Protein AF-A0A1Y2BX70-F1 (afdb_monomer_lite)

Organism: NCBI:txid329046

Foldseek 3Di:
DPDFFVLLLLLLVLLLVLLVLLLVQLVVLVVLCVPPNLLSSLLVFFDFPVAHSVNDDQDPDPVVNVVSNVVSNVVSVVSNVVSVLSNVLSVCSNPPLDPVSLVCLCPVVVVVLVCCCPCCNPPNRGGDPDPSNVSNVVSSVSSNVRSVCRSPVVVVVVVVVVVVVVVVD

Radius of gyration: 20.74 Å; chains: 1; bounding box: 57×26×64 Å

pLDDT: mean 89.72, std 12.69, range [48.03, 98.56]

Sequence (169 aa):
MPQVHIATKFGAVLFLVWGILHLWVPYDAFHNFHEGGLEKAVLGIAGGPNSPLDKVQVPKDAATANLMEGLIKNFVLDVGGYGVLGVAVAFKLWIEGDLFAFLLGLVVIGIADMSFLYFLVVPGGVIDLKFEVVLGPLVWFLAILVTPVGLFYGAQGGKNSSKNKKKVQ

Structure (mmCIF, N/CA/C/O backbone):
data_AF-A0A1Y2BX70-F1
#
_entry.id   AF-A0A1Y2BX70-F1
#
loop_
_atom_site.group_PDB
_atom_site.id
_atom_site.type_symbol
_atom_site.label_atom_id
_atom_site.label_alt_id
_atom_site.label_comp_id
_atom_site.label_asym_id
_atom_site.label_entity_id
_atom_site.label_seq_id
_atom_site.pdbx_PDB_ins_code
_atom_site.Cartn_x
_atom_site.Cartn_y
_atom_site.Cartn_z
_atom_site.occupancy
_atom_site.B_iso_or_equiv
_atom_site.auth_seq_id
_atom_site.auth_comp_id
_atom_site.auth_asym_id
_atom_site.auth_atom_id
_atom_site.pdbx_PDB_model_num
ATOM 1 N N . MET A 1 1 ? 13.053 7.713 -28.128 1.00 55.06 1 MET A N 1
ATOM 2 C CA . MET A 1 1 ? 13.271 7.211 -26.753 1.00 55.06 1 MET A CA 1
ATOM 3 C C . MET A 1 1 ? 13.893 5.823 -26.842 1.00 55.06 1 MET A C 1
ATOM 5 O O . MET A 1 1 ? 13.552 5.120 -27.792 1.00 55.06 1 MET A O 1
ATOM 9 N N . PRO A 1 2 ? 14.833 5.445 -25.958 1.00 63.16 2 PRO A N 1
ATOM 10 C CA . PRO A 1 2 ? 15.397 4.095 -25.949 1.00 63.16 2 PRO A CA 1
ATOM 11 C C . PRO A 1 2 ? 14.290 3.049 -25.753 1.00 63.16 2 PRO A C 1
ATOM 13 O O . PRO A 1 2 ? 13.307 3.295 -25.057 1.00 63.16 2 PRO A O 1
ATOM 16 N N . GLN A 1 3 ? 14.425 1.894 -26.404 1.00 83.62 3 GLN A N 1
ATOM 17 C CA . GLN A 1 3 ? 13.445 0.817 -26.296 1.00 83.62 3 GLN A CA 1
ATOM 18 C C . GLN A 1 3 ? 13.535 0.183 -24.901 1.00 83.62 3 GLN A C 1
ATOM 20 O O . GLN A 1 3 ? 14.531 -0.457 -24.569 1.00 83.62 3 GLN A O 1
ATOM 25 N N . VAL A 1 4 ? 12.493 0.363 -24.090 1.00 89.50 4 VAL A N 1
ATOM 26 C CA . VAL A 1 4 ? 12.380 -0.266 -22.767 1.00 89.50 4 VAL A CA 1
ATOM 27 C C . VAL A 1 4 ? 12.152 -1.769 -22.932 1.00 89.50 4 VAL A C 1
ATOM 29 O O . VAL A 1 4 ? 11.321 -2.202 -23.734 1.00 89.50 4 VAL A O 1
ATOM 32 N N . HIS A 1 5 ? 12.887 -2.570 -22.161 1.00 93.38 5 HIS A N 1
ATOM 33 C CA . HIS A 1 5 ? 12.810 -4.026 -22.213 1.00 93.38 5 HIS A CA 1
ATOM 34 C C . HIS A 1 5 ? 11.432 -4.545 -21.763 1.00 93.38 5 HIS A C 1
ATOM 36 O O . HIS A 1 5 ? 10.826 -4.005 -20.835 1.00 93.38 5 HIS A O 1
ATOM 42 N N . ILE A 1 6 ? 10.953 -5.641 -22.366 1.00 94.06 6 ILE A N 1
ATOM 43 C CA . ILE A 1 6 ? 9.620 -6.199 -22.076 1.00 94.06 6 ILE A CA 1
ATOM 44 C C . ILE A 1 6 ? 9.444 -6.589 -20.602 1.00 94.06 6 ILE A C 1
ATOM 46 O O . ILE A 1 6 ? 8.387 -6.356 -20.028 1.00 94.06 6 ILE A O 1
ATOM 50 N N . ALA A 1 7 ? 10.495 -7.097 -19.953 1.00 95.06 7 ALA A N 1
ATOM 51 C CA . ALA A 1 7 ? 10.460 -7.399 -18.519 1.00 95.06 7 ALA A CA 1
ATOM 52 C C . ALA A 1 7 ? 10.234 -6.139 -17.658 1.00 95.06 7 ALA A C 1
ATOM 54 O O . ALA A 1 7 ? 9.457 -6.177 -16.711 1.00 95.06 7 ALA A O 1
ATOM 55 N N . THR A 1 8 ? 10.830 -4.996 -18.020 1.00 95.56 8 THR A N 1
ATOM 56 C CA . THR A 1 8 ? 10.580 -3.715 -17.333 1.00 95.56 8 THR A CA 1
ATOM 57 C C . THR A 1 8 ? 9.154 -3.229 -17.573 1.00 95.56 8 THR A C 1
ATOM 59 O O . THR A 1 8 ? 8.518 -2.729 -16.653 1.00 95.56 8 THR A O 1
ATOM 62 N N . LYS A 1 9 ? 8.612 -3.424 -18.783 1.00 96.38 9 LYS A N 1
ATOM 63 C CA . LYS A 1 9 ? 7.203 -3.127 -19.093 1.00 96.38 9 LYS A CA 1
ATOM 64 C C . LYS A 1 9 ? 6.244 -3.990 -18.276 1.00 96.38 9 LYS A C 1
ATOM 66 O O . LYS A 1 9 ? 5.260 -3.475 -17.762 1.00 96.38 9 LYS A O 1
ATOM 71 N N . PHE A 1 10 ? 6.544 -5.278 -18.128 1.00 97.44 10 PHE A N 1
ATOM 72 C CA . PHE A 1 10 ? 5.760 -6.178 -17.288 1.00 97.44 10 PHE A CA 1
ATOM 73 C C . PHE A 1 10 ? 5.812 -5.751 -15.817 1.00 97.44 10 PHE A C 1
ATOM 75 O O . PHE A 1 10 ? 4.774 -5.607 -15.184 1.00 97.44 10 PHE A O 1
ATOM 82 N N . GLY A 1 11 ? 7.005 -5.438 -15.306 1.00 97.44 11 GLY A N 1
ATOM 83 C CA . GLY A 1 11 ? 7.179 -4.863 -13.974 1.00 97.44 11 GLY A CA 1
ATOM 84 C C . GLY A 1 11 ? 6.402 -3.560 -13.762 1.00 97.44 11 GLY A C 1
ATOM 85 O O . GLY A 1 11 ? 5.749 -3.389 -12.738 1.00 97.44 11 GLY A O 1
ATOM 86 N N . ALA A 1 12 ? 6.386 -2.673 -14.760 1.00 98.06 12 ALA A N 1
ATOM 87 C CA . ALA A 1 12 ? 5.582 -1.454 -14.737 1.00 98.06 12 ALA A CA 1
ATOM 88 C C . ALA A 1 12 ? 4.074 -1.747 -14.641 1.00 98.06 12 ALA A C 1
ATOM 90 O O . ALA A 1 12 ? 3.379 -1.084 -13.880 1.00 98.06 12 ALA A O 1
ATOM 91 N N . VAL A 1 13 ? 3.565 -2.756 -15.357 1.00 98.44 13 VAL A N 1
ATOM 92 C CA . VAL A 1 13 ? 2.160 -3.187 -15.231 1.00 98.44 13 VAL A CA 1
ATOM 93 C C . VAL A 1 13 ? 1.871 -3.714 -13.828 1.00 98.44 13 VAL A C 1
ATOM 95 O O . VAL A 1 13 ? 0.829 -3.387 -13.270 1.00 98.44 13 VAL A O 1
ATOM 98 N N . LEU A 1 14 ? 2.788 -4.473 -13.226 1.00 98.25 14 LEU A N 1
ATOM 99 C CA . LEU A 1 14 ? 2.620 -4.949 -11.852 1.00 98.25 14 LEU A CA 1
ATOM 100 C C . LEU A 1 14 ? 2.578 -3.785 -10.850 1.00 98.25 14 LEU A C 1
ATOM 102 O O . LEU A 1 14 ? 1.668 -3.736 -10.029 1.00 98.25 14 LEU A O 1
ATOM 106 N N . PHE A 1 15 ? 3.472 -2.795 -10.965 1.00 98.31 15 PHE A N 1
ATOM 107 C CA . PHE A 1 15 ? 3.394 -1.571 -10.154 1.00 98.31 15 PHE A CA 1
ATOM 108 C C . PHE A 1 15 ? 2.095 -0.788 -10.382 1.00 98.31 15 PHE A C 1
ATOM 110 O O . PHE A 1 15 ? 1.557 -0.214 -9.438 1.00 98.31 15 PHE A O 1
ATOM 117 N N . LEU A 1 16 ? 1.565 -0.781 -11.610 1.00 98.50 16 LEU A N 1
ATOM 118 C CA . LEU A 1 16 ? 0.293 -0.128 -11.918 1.00 98.50 16 LEU A CA 1
ATOM 119 C C . LEU A 1 16 ? -0.875 -0.835 -11.228 1.00 98.50 16 LEU A C 1
ATOM 121 O O . LEU A 1 16 ? -1.689 -0.178 -10.587 1.00 98.50 16 LEU A O 1
ATOM 125 N N . VAL A 1 17 ? -0.946 -2.165 -11.342 1.00 97.50 17 VAL A N 1
ATOM 126 C CA . VAL A 1 17 ? -1.970 -2.977 -10.671 1.00 97.50 17 VAL A CA 1
ATOM 127 C C . VAL A 1 17 ? -1.882 -2.783 -9.162 1.00 97.50 17 VAL A C 1
ATOM 129 O O . VAL A 1 17 ? -2.897 -2.505 -8.530 1.00 97.50 17 VAL A O 1
ATOM 132 N N . TRP A 1 18 ? -0.674 -2.846 -8.598 1.00 97.06 18 TRP A N 1
ATOM 133 C CA . TRP A 1 18 ? -0.438 -2.564 -7.186 1.00 97.06 18 TRP A CA 1
ATOM 134 C C . TRP A 1 18 ? -0.955 -1.173 -6.796 1.00 97.06 18 TRP A C 1
ATOM 136 O O . TRP A 1 18 ? -1.720 -1.051 -5.842 1.00 97.06 18 TRP A O 1
ATOM 146 N N . GLY A 1 19 ? -0.619 -0.137 -7.572 1.00 97.25 19 GLY A N 1
ATOM 147 C CA . GLY A 1 19 ? -1.053 1.235 -7.312 1.00 97.25 19 GLY A CA 1
ATOM 148 C C . GLY A 1 19 ? -2.573 1.388 -7.337 1.00 97.25 19 GLY A C 1
ATOM 149 O O . GLY A 1 19 ? -3.140 2.007 -6.444 1.00 97.25 19 GLY A O 1
ATOM 150 N N . ILE A 1 20 ? -3.250 0.769 -8.309 1.00 96.69 20 ILE A N 1
ATOM 151 C CA . ILE A 1 20 ? -4.718 0.789 -8.416 1.00 96.69 20 ILE A CA 1
ATOM 152 C C . ILE A 1 20 ? -5.372 0.097 -7.215 1.00 96.69 20 ILE A C 1
ATOM 154 O O . ILE A 1 20 ? -6.314 0.646 -6.647 1.00 96.69 20 ILE A O 1
ATOM 158 N N . LEU A 1 21 ? -4.863 -1.065 -6.791 1.00 94.31 21 LEU A N 1
ATOM 159 C CA . LEU A 1 21 ? -5.367 -1.757 -5.598 1.00 94.31 21 LEU A CA 1
ATOM 160 C C . LEU A 1 21 ? -5.253 -0.873 -4.347 1.00 94.31 21 LEU A C 1
ATOM 162 O O . LEU A 1 21 ? -6.175 -0.824 -3.538 1.00 94.31 21 LEU A O 1
ATOM 166 N N . HIS A 1 22 ? -4.168 -0.110 -4.219 1.00 95.00 22 HIS A N 1
ATOM 167 C CA . HIS A 1 22 ? -3.954 0.783 -3.076 1.00 95.00 22 HIS A CA 1
ATOM 168 C C . HIS A 1 22 ? -4.758 2.086 -3.159 1.00 95.00 22 HIS A C 1
ATOM 170 O O . HIS A 1 22 ? -4.994 2.716 -2.135 1.00 95.00 22 HIS A O 1
ATOM 176 N N . LEU A 1 23 ? -5.241 2.473 -4.344 1.00 95.62 23 LEU A N 1
ATOM 177 C CA . LEU A 1 23 ? -6.233 3.544 -4.499 1.00 95.62 23 LEU A CA 1
ATOM 178 C C . LEU A 1 23 ? -7.662 3.073 -4.198 1.00 95.62 23 LEU A C 1
ATOM 180 O O . LEU A 1 23 ? -8.510 3.889 -3.841 1.00 95.62 23 LEU A O 1
ATOM 184 N N . TRP A 1 24 ? -7.937 1.772 -4.306 1.00 92.56 24 TRP A N 1
ATOM 185 C CA . TRP A 1 24 ? -9.232 1.205 -3.932 1.00 92.56 24 TRP A CA 1
ATOM 186 C C . TRP A 1 24 ? -9.463 1.225 -2.414 1.00 92.56 24 TRP A C 1
ATOM 188 O O . TRP A 1 24 ? -10.557 1.559 -1.971 1.00 92.56 24 TRP A O 1
ATOM 198 N N . VAL A 1 25 ? -8.431 0.950 -1.609 1.00 89.44 25 VAL A N 1
ATOM 199 C CA . VAL A 1 25 ? -8.514 0.960 -0.134 1.00 89.44 25 VAL A CA 1
ATOM 200 C C . VAL A 1 25 ? -9.079 2.273 0.441 1.00 89.44 25 VAL A C 1
ATOM 202 O O . VAL A 1 25 ? -10.046 2.208 1.202 1.00 89.44 25 VAL A O 1
ATOM 205 N N . PRO A 1 26 ? -8.557 3.473 0.105 1.00 91.69 26 PRO A N 1
ATOM 206 C CA . PRO A 1 26 ? -9.148 4.719 0.582 1.00 91.69 26 PRO A CA 1
ATOM 207 C C . PRO A 1 26 ? -10.552 4.950 0.036 1.00 91.69 26 PRO A C 1
ATOM 209 O O . PRO A 1 26 ? -11.387 5.462 0.774 1.00 91.69 26 PRO A O 1
ATOM 212 N N . TYR A 1 27 ? -10.839 4.573 -1.215 1.00 93.12 27 TYR A N 1
ATOM 213 C CA . TYR A 1 27 ? -12.194 4.681 -1.758 1.00 93.12 27 TYR A CA 1
ATOM 214 C C . TYR A 1 27 ? -13.196 3.884 -0.912 1.00 93.12 27 TYR A C 1
ATOM 216 O O . TYR A 1 27 ? -14.189 4.454 -0.458 1.00 93.12 27 TYR A O 1
ATOM 224 N N . ASP A 1 28 ? -12.903 2.611 -0.635 1.00 91.31 28 ASP A N 1
ATOM 225 C CA . ASP A 1 28 ? -13.754 1.742 0.182 1.00 91.31 28 ASP A CA 1
ATOM 226 C C . ASP A 1 28 ? -13.888 2.269 1.619 1.00 91.31 28 ASP A C 1
ATOM 228 O O . ASP A 1 28 ? -14.987 2.349 2.167 1.00 91.31 28 ASP A O 1
ATOM 232 N N . ALA A 1 29 ? -12.793 2.740 2.219 1.00 90.69 29 ALA A N 1
ATOM 233 C CA . ALA A 1 29 ? -12.833 3.316 3.557 1.00 90.69 29 ALA A CA 1
ATOM 234 C C . ALA A 1 29 ? -13.680 4.598 3.631 1.00 90.69 29 ALA A C 1
ATOM 236 O O . ALA A 1 29 ? -14.497 4.740 4.542 1.00 90.69 29 ALA A O 1
ATOM 237 N N . PHE A 1 30 ? -13.529 5.528 2.681 1.00 93.56 30 PHE A N 1
ATOM 238 C CA . PHE A 1 30 ? -14.351 6.742 2.631 1.00 93.56 30 PHE A CA 1
ATOM 239 C C . PHE A 1 30 ? -15.820 6.428 2.354 1.00 93.56 30 PHE A C 1
ATOM 241 O O . PHE A 1 30 ? -16.698 7.067 2.936 1.00 93.56 30 PHE A O 1
ATOM 248 N N . HIS A 1 31 ? -16.093 5.428 1.518 1.00 94.31 31 HIS A N 1
ATOM 249 C CA . HIS A 1 31 ? -17.441 4.925 1.299 1.00 94.31 31 HIS A CA 1
ATOM 250 C C . HIS A 1 31 ? -18.047 4.372 2.601 1.00 94.31 31 HIS A C 1
ATOM 252 O O . HIS A 1 31 ? -19.135 4.789 2.993 1.00 94.31 31 HIS A O 1
ATOM 258 N N . ASN A 1 32 ? -17.303 3.552 3.349 1.00 94.19 32 ASN A N 1
ATOM 259 C CA . ASN A 1 32 ? -17.726 3.032 4.653 1.00 94.19 32 ASN A CA 1
ATOM 260 C C . ASN A 1 32 ? -17.972 4.145 5.686 1.00 94.19 32 ASN A C 1
ATOM 262 O O . ASN A 1 32 ? -18.986 4.111 6.388 1.00 94.19 32 ASN A O 1
ATOM 266 N N . PHE A 1 33 ? -17.104 5.162 5.741 1.00 94.25 33 PHE A N 1
ATOM 267 C CA . PHE A 1 33 ? -17.326 6.350 6.573 1.00 94.25 33 PHE A CA 1
ATOM 268 C C . PHE A 1 33 ? -18.612 7.087 6.200 1.00 94.25 33 PHE A C 1
ATOM 270 O O . PHE A 1 33 ? -19.341 7.529 7.085 1.00 94.25 33 PHE A O 1
ATOM 277 N N . HIS A 1 34 ? -18.895 7.237 4.907 1.00 94.19 34 HIS A N 1
ATOM 278 C CA . HIS A 1 34 ? -20.091 7.935 4.448 1.00 94.19 34 HIS A CA 1
ATOM 279 C C . HIS A 1 34 ? -21.374 7.160 4.772 1.00 94.19 34 HIS A C 1
ATOM 281 O O . HIS A 1 34 ? -22.362 7.758 5.188 1.00 94.19 34 HIS A O 1
ATOM 287 N N . GLU A 1 35 ? -21.360 5.837 4.607 1.00 95.31 35 GLU A N 1
ATOM 288 C CA . GLU A 1 35 ? -22.552 5.006 4.785 1.00 95.31 35 GLU A CA 1
ATOM 289 C C . GLU A 1 35 ? -22.870 4.663 6.244 1.00 95.31 35 GLU A C 1
ATOM 291 O O . GLU A 1 35 ? -24.036 4.485 6.586 1.00 95.31 35 GLU A O 1
ATOM 296 N N . GLY A 1 36 ? -21.858 4.527 7.104 1.00 91.75 36 GLY A N 1
ATOM 297 C CA . GLY A 1 36 ? -22.054 4.057 8.480 1.00 91.75 36 GLY A CA 1
ATOM 298 C C . GLY A 1 36 ? -21.117 4.679 9.510 1.00 91.75 36 GLY A C 1
ATOM 299 O O . GLY A 1 36 ? -20.997 4.158 10.619 1.00 91.75 36 GLY A O 1
ATOM 300 N N . GLY A 1 37 ? -20.446 5.778 9.162 1.00 94.31 37 GLY A N 1
ATOM 301 C CA . GLY A 1 37 ? -19.571 6.510 10.071 1.00 94.31 37 GLY A CA 1
ATOM 302 C C . GLY A 1 37 ? -18.344 5.713 10.515 1.00 94.31 37 GLY A C 1
ATOM 303 O O . GLY A 1 37 ? -17.865 4.807 9.828 1.00 94.31 37 GLY A O 1
ATOM 304 N N . LEU A 1 38 ? -17.826 6.072 11.692 1.00 94.56 38 LEU A N 1
ATOM 305 C CA . LEU A 1 38 ? -16.638 5.447 12.274 1.00 94.56 38 LEU A CA 1
ATOM 306 C C . LEU A 1 38 ? -16.821 3.942 12.495 1.00 94.56 38 LEU A C 1
ATOM 308 O O . LEU A 1 38 ? -15.890 3.182 12.257 1.00 94.56 38 LEU A O 1
ATOM 312 N N . GLU A 1 39 ? -18.007 3.501 12.916 1.00 94.38 39 GLU A N 1
ATOM 313 C CA . GLU A 1 39 ? -18.255 2.088 13.210 1.00 94.38 39 GLU A CA 1
ATOM 314 C C . GLU A 1 39 ? -18.068 1.212 11.974 1.00 94.38 39 GLU A C 1
ATOM 316 O O . GLU A 1 39 ? -17.278 0.267 11.995 1.00 94.38 39 GLU A O 1
ATOM 321 N N . LYS A 1 40 ? -18.714 1.576 10.862 1.00 94.31 40 LYS A N 1
ATOM 322 C CA . LYS A 1 40 ? -18.574 0.832 9.609 1.00 94.31 40 LYS A CA 1
ATOM 323 C C . LYS A 1 40 ? -17.147 0.893 9.060 1.00 94.31 40 LYS A C 1
ATOM 325 O O . LYS A 1 40 ? -16.655 -0.114 8.559 1.00 94.31 40 LYS A O 1
ATOM 330 N N . ALA A 1 41 ? -16.458 2.027 9.199 1.00 93.00 41 ALA A N 1
ATOM 331 C CA . ALA A 1 41 ? -15.062 2.157 8.780 1.00 93.00 41 ALA A CA 1
ATOM 332 C C . ALA A 1 41 ? -14.111 1.257 9.591 1.00 93.00 41 ALA A C 1
ATOM 334 O O . ALA A 1 41 ? -13.283 0.564 9.006 1.00 93.00 41 ALA A O 1
ATOM 335 N N . VAL A 1 42 ? -14.255 1.217 10.921 1.00 93.00 42 VAL A N 1
ATOM 336 C CA . VAL A 1 42 ? -13.457 0.356 11.813 1.00 93.00 42 VAL A CA 1
ATOM 337 C C . VAL A 1 42 ? -13.708 -1.121 11.516 1.00 93.00 42 VAL A C 1
ATOM 339 O O . VAL A 1 42 ? -12.764 -1.896 11.370 1.00 93.00 42 VAL A O 1
ATOM 342 N N . LEU A 1 43 ? -14.975 -1.521 11.404 1.00 91.94 43 LEU A N 1
ATOM 343 C CA . LEU A 1 43 ? -15.333 -2.915 11.141 1.00 91.94 43 LEU A CA 1
ATOM 344 C C . LEU A 1 43 ? -14.960 -3.356 9.718 1.00 91.94 43 LEU A C 1
ATOM 346 O O . LEU A 1 43 ? -14.672 -4.530 9.506 1.00 91.94 43 LEU A O 1
ATOM 350 N N . GLY A 1 44 ? -14.916 -2.430 8.754 1.00 89.06 44 GLY A N 1
ATOM 351 C CA . GLY A 1 44 ? -14.480 -2.706 7.384 1.00 89.06 44 GLY A CA 1
ATOM 352 C C . GLY A 1 44 ? -13.005 -3.110 7.277 1.00 89.06 44 GLY A C 1
ATOM 353 O O . GLY A 1 44 ? -12.666 -3.956 6.441 1.00 89.06 44 GLY A O 1
ATOM 354 N N . ILE A 1 45 ? -12.151 -2.551 8.146 1.00 88.56 45 ILE A N 1
ATOM 355 C CA . ILE A 1 45 ? -10.705 -2.823 8.174 1.00 88.56 45 ILE A CA 1
ATOM 356 C C . ILE A 1 45 ? -10.299 -3.915 9.171 1.00 88.56 45 ILE A C 1
ATOM 358 O O . ILE A 1 45 ? -9.239 -4.502 9.006 1.00 88.56 45 ILE A O 1
ATOM 362 N N . ALA A 1 46 ? -11.098 -4.199 10.199 1.00 92.00 46 ALA A N 1
ATOM 363 C CA . ALA A 1 46 ? -10.778 -5.220 11.197 1.00 92.00 46 ALA A CA 1
ATOM 364 C C . ALA A 1 46 ? -11.138 -6.649 10.729 1.00 92.00 46 ALA A C 1
ATOM 366 O O . ALA A 1 46 ? -11.488 -6.879 9.571 1.00 92.00 46 ALA A O 1
ATOM 367 N N . GLY A 1 47 ? -11.055 -7.622 11.643 1.00 91.56 47 GLY A N 1
ATOM 368 C CA . GLY A 1 47 ? -11.485 -9.006 11.416 1.00 91.56 47 GLY A CA 1
ATOM 369 C C . GLY A 1 47 ? -10.359 -10.034 11.407 1.00 91.56 47 GLY A C 1
ATOM 370 O O . GLY A 1 47 ? -10.618 -11.214 11.183 1.00 91.56 47 GLY A O 1
ATOM 371 N N . GLY A 1 48 ? -9.124 -9.618 11.688 1.00 92.75 48 GLY A N 1
ATOM 372 C CA . GLY A 1 48 ? -8.007 -10.540 11.852 1.00 92.75 48 GLY A CA 1
ATOM 373 C C . GLY A 1 48 ? -8.091 -11.365 13.148 1.00 92.75 48 GLY A C 1
ATOM 374 O O . GLY A 1 48 ? -8.887 -11.070 14.045 1.00 92.75 48 GLY A O 1
ATOM 375 N N . PRO A 1 49 ? -7.241 -12.396 13.302 1.00 93.38 49 PRO A N 1
ATOM 376 C CA . PRO A 1 49 ? -7.278 -13.317 14.445 1.00 93.38 49 PRO A CA 1
ATOM 377 C C . PRO A 1 49 ? -7.056 -12.645 15.812 1.00 93.38 49 PRO A C 1
ATOM 379 O O . PRO A 1 49 ? -7.566 -13.130 16.822 1.00 93.38 49 PRO A O 1
ATOM 382 N N . ASN A 1 50 ? -6.336 -11.522 15.853 1.00 93.88 50 ASN A N 1
ATOM 383 C CA . ASN A 1 50 ? -6.080 -10.735 17.062 1.00 93.88 50 ASN A CA 1
ATOM 384 C C . ASN A 1 50 ? -7.073 -9.572 17.234 1.00 93.88 50 ASN A C 1
ATOM 386 O O . ASN A 1 50 ? -7.019 -8.853 18.230 1.00 93.88 50 ASN A O 1
ATOM 390 N N . SER A 1 51 ? -7.975 -9.350 16.277 1.00 93.62 51 SER A N 1
ATOM 391 C CA . SER A 1 51 ? -9.037 -8.339 16.347 1.00 93.62 51 SER A CA 1
ATOM 392 C C . SER A 1 51 ? -10.305 -8.842 15.648 1.00 93.62 51 SER A C 1
ATOM 394 O O . SER A 1 51 ? -10.735 -8.261 14.645 1.00 93.62 51 SER A O 1
ATOM 396 N N . PRO A 1 52 ? -10.905 -9.940 16.150 1.00 93.81 52 PRO A N 1
ATOM 397 C CA . PRO A 1 52 ? -12.108 -10.500 15.555 1.00 93.81 52 PRO A CA 1
ATOM 398 C C . PRO A 1 52 ? -13.280 -9.530 15.743 1.00 93.81 52 PRO A C 1
ATOM 400 O O . PRO A 1 52 ? -13.379 -8.851 16.769 1.00 93.81 52 PRO A O 1
ATOM 403 N N . LEU A 1 53 ? -14.157 -9.451 14.740 1.00 93.44 53 LEU A N 1
ATOM 404 C CA . LEU A 1 53 ? -15.176 -8.397 14.637 1.00 93.44 53 LEU A CA 1
ATOM 405 C C . LEU A 1 53 ? -16.114 -8.326 15.850 1.00 93.44 53 LEU A C 1
ATOM 407 O O . LEU A 1 53 ? -16.512 -7.237 16.245 1.00 93.44 53 LEU A O 1
ATOM 411 N N . ASP A 1 54 ? -16.423 -9.462 16.477 1.00 94.19 54 ASP A N 1
ATOM 412 C CA . ASP A 1 54 ? -17.274 -9.552 17.669 1.00 94.19 54 ASP A CA 1
ATOM 413 C C . ASP A 1 54 ? -16.634 -8.950 18.932 1.00 94.19 54 ASP A C 1
ATOM 415 O O . ASP A 1 54 ? -17.330 -8.672 19.910 1.00 94.19 54 ASP A O 1
ATOM 419 N N . LYS A 1 55 ? -15.313 -8.737 18.923 1.00 94.19 55 LYS A N 1
ATOM 420 C CA . LYS A 1 55 ? -14.549 -8.173 20.048 1.00 94.19 55 LYS A CA 1
ATOM 421 C C . LYS A 1 55 ? -14.067 -6.749 19.803 1.00 94.19 55 LYS A C 1
ATOM 423 O O . LYS A 1 55 ? -13.611 -6.103 20.746 1.00 94.19 55 LYS A O 1
ATOM 428 N N . VAL A 1 56 ? -14.140 -6.262 18.567 1.00 94.06 56 VAL A N 1
ATOM 429 C CA . VAL A 1 56 ? -13.739 -4.897 18.223 1.00 94.06 56 VAL A CA 1
ATOM 430 C C . VAL A 1 56 ? -14.750 -3.918 18.813 1.00 94.06 56 VAL A C 1
ATOM 432 O O . VAL A 1 56 ? -15.948 -4.006 18.559 1.00 94.06 56 VAL A O 1
ATOM 435 N N . GLN A 1 57 ? -14.260 -2.972 19.612 1.00 93.44 57 GLN A N 1
ATOM 436 C CA . GLN A 1 57 ? -15.086 -1.936 20.224 1.00 93.44 57 GLN A CA 1
ATOM 437 C C . GLN A 1 57 ? -14.798 -0.591 19.573 1.00 93.44 57 GLN A C 1
ATOM 439 O O . GLN A 1 57 ? -13.655 -0.136 19.537 1.00 93.44 57 GLN A O 1
ATOM 444 N N . VAL A 1 58 ? -15.855 0.057 19.096 1.00 94.25 58 VAL A N 1
ATOM 445 C CA . VAL A 1 58 ? -15.784 1.414 18.558 1.00 94.25 58 VAL A CA 1
ATOM 446 C C . VAL A 1 58 ? -16.019 2.399 19.710 1.00 94.25 58 VAL A C 1
ATOM 448 O O . VAL A 1 58 ? -17.000 2.236 20.448 1.00 94.25 58 VAL A O 1
ATOM 451 N N . PRO A 1 59 ? -15.139 3.397 19.910 1.00 94.81 59 PRO A N 1
ATOM 452 C CA . PRO A 1 59 ? -15.283 4.372 20.983 1.00 94.81 59 PRO A CA 1
ATOM 453 C C . PRO A 1 59 ? -16.620 5.113 20.922 1.00 94.81 59 PRO A C 1
ATOM 455 O O . PRO A 1 59 ? -17.066 5.522 19.850 1.00 94.81 59 PRO A O 1
ATOM 458 N N . LYS A 1 60 ? -17.245 5.310 22.088 1.00 92.56 60 LYS A N 1
ATOM 459 C CA . LYS A 1 60 ? -18.524 6.032 22.217 1.00 92.56 60 LYS A CA 1
ATOM 460 C C . LYS A 1 60 ? -18.360 7.464 22.715 1.00 92.56 60 LYS A C 1
ATOM 462 O O . LYS A 1 60 ? -19.260 8.277 22.522 1.00 92.56 60 LYS A O 1
ATOM 467 N N . ASP A 1 61 ? -17.252 7.781 23.380 1.00 96.81 61 ASP A N 1
ATOM 468 C CA . ASP A 1 61 ? -16.957 9.149 23.787 1.00 96.81 61 ASP A CA 1
ATOM 469 C C . ASP A 1 61 ? -16.415 9.964 22.604 1.00 96.81 61 ASP A C 1
ATOM 471 O O . ASP A 1 61 ? -15.651 9.469 21.773 1.00 96.81 61 ASP A O 1
ATOM 475 N N . ALA A 1 62 ? -16.808 11.237 22.536 1.00 96.25 62 ALA A N 1
ATOM 476 C CA . ALA A 1 62 ? -16.504 12.099 21.396 1.00 96.25 62 ALA A CA 1
ATOM 477 C C . ALA A 1 62 ? -14.996 12.310 21.179 1.00 96.25 62 ALA A C 1
ATOM 479 O O . ALA A 1 62 ? -14.549 12.413 20.038 1.00 96.25 62 ALA A O 1
ATOM 480 N N . ALA A 1 63 ? -14.207 12.369 22.257 1.00 97.62 63 ALA A N 1
ATOM 481 C CA . ALA A 1 63 ? -12.773 12.626 22.171 1.00 97.62 63 ALA A CA 1
ATOM 482 C C . ALA A 1 63 ? -12.030 11.441 21.536 1.00 97.62 63 ALA A C 1
ATOM 484 O O . ALA A 1 63 ? -11.268 11.624 20.585 1.00 97.62 63 ALA A O 1
ATOM 485 N N . THR A 1 64 ? -12.289 10.224 22.019 1.00 96.94 64 THR A N 1
ATOM 486 C CA . THR A 1 64 ? -11.651 9.005 21.511 1.00 96.94 64 THR A CA 1
ATOM 487 C C . THR A 1 64 ? -12.171 8.634 20.125 1.00 96.94 64 THR A C 1
ATOM 489 O O . THR A 1 64 ? -11.382 8.217 19.278 1.00 96.94 64 THR A O 1
ATOM 492 N N . ALA A 1 65 ? -13.465 8.843 19.851 1.00 96.00 65 ALA A N 1
ATOM 493 C CA . ALA A 1 65 ? -14.029 8.652 18.515 1.00 96.00 65 ALA A CA 1
ATOM 494 C C . ALA A 1 65 ? -13.352 9.574 17.488 1.00 96.00 65 ALA A C 1
ATOM 496 O O . ALA A 1 65 ? -12.897 9.102 16.450 1.00 96.00 65 ALA A O 1
ATOM 497 N N . ASN A 1 66 ? -13.190 10.861 17.812 1.00 96.56 66 ASN A N 1
ATOM 498 C CA . ASN A 1 66 ? -12.509 11.817 16.938 1.00 96.56 66 ASN A CA 1
ATOM 499 C C . ASN A 1 66 ? -11.030 11.455 16.711 1.00 96.56 66 ASN A C 1
ATOM 501 O O . ASN A 1 66 ? -10.531 11.557 15.590 1.00 96.56 66 ASN A O 1
ATOM 505 N N . LEU A 1 67 ? -10.324 10.995 17.753 1.00 96.88 67 LEU A N 1
ATOM 506 C CA . LEU A 1 67 ? -8.950 10.505 17.615 1.00 96.88 67 LEU A CA 1
ATOM 507 C C . LEU A 1 67 ? -8.878 9.292 16.676 1.00 96.88 67 LEU A C 1
ATOM 509 O O . LEU A 1 67 ? -8.063 9.277 15.756 1.00 96.88 67 LEU A O 1
ATOM 513 N N . MET A 1 68 ? -9.733 8.289 16.890 1.00 95.69 68 MET A N 1
ATOM 514 C CA . MET A 1 68 ? -9.746 7.066 16.087 1.00 95.69 68 MET A CA 1
ATOM 515 C C . MET A 1 68 ? -10.121 7.349 14.628 1.00 95.69 68 MET A C 1
ATOM 517 O O . MET A 1 68 ? -9.485 6.826 13.715 1.00 95.69 68 MET A O 1
ATOM 521 N N . GLU A 1 69 ? -11.099 8.224 14.399 1.00 95.12 69 GLU A N 1
ATOM 522 C CA . GLU A 1 69 ? -11.477 8.686 13.065 1.00 95.12 69 GLU A CA 1
ATOM 523 C C . GLU A 1 69 ? -10.308 9.377 12.353 1.00 95.12 69 GLU A C 1
ATOM 525 O O . GLU A 1 69 ? -10.030 9.071 11.193 1.00 95.12 69 GLU A O 1
ATOM 530 N N . GLY A 1 70 ? -9.583 10.258 13.050 1.00 96.06 70 GLY A N 1
ATOM 531 C CA . GLY A 1 70 ? -8.381 10.902 12.521 1.00 96.06 70 GLY A CA 1
ATOM 532 C C . GLY A 1 70 ? -7.286 9.901 12.147 1.00 96.06 70 GLY A C 1
ATOM 533 O O . GLY A 1 70 ? -6.720 9.996 11.060 1.00 96.06 70 GLY A O 1
ATOM 534 N N . LEU A 1 71 ? -7.025 8.908 13.005 1.00 95.31 71 LEU A N 1
ATOM 535 C CA . LEU A 1 71 ? -6.024 7.867 12.751 1.00 95.31 71 LEU A CA 1
ATOM 536 C C . LEU A 1 71 ? -6.381 7.000 11.540 1.00 95.31 71 LEU A C 1
ATOM 538 O O . LEU A 1 71 ? -5.519 6.756 10.698 1.00 95.31 71 LEU A O 1
ATOM 542 N N . ILE A 1 72 ? -7.642 6.575 11.413 1.00 93.62 72 ILE A N 1
ATOM 543 C CA . ILE A 1 72 ? -8.083 5.784 10.257 1.00 93.62 72 ILE A CA 1
ATOM 544 C C . ILE A 1 72 ? -8.003 6.621 8.983 1.00 93.62 72 ILE A C 1
ATOM 546 O O . ILE A 1 72 ? -7.462 6.149 7.988 1.00 93.62 72 ILE A O 1
ATOM 550 N N . LYS A 1 73 ? -8.493 7.868 9.002 1.00 94.56 73 LYS A N 1
ATOM 551 C CA . LYS A 1 73 ? -8.414 8.766 7.839 1.00 94.56 73 LYS A CA 1
ATOM 552 C C . LYS A 1 73 ? -6.970 9.008 7.401 1.00 94.56 73 LYS A C 1
ATOM 554 O O . LYS A 1 73 ? -6.698 8.999 6.205 1.00 94.56 73 LYS A O 1
ATOM 559 N N . ASN A 1 74 ? -6.053 9.191 8.351 1.00 95.50 74 ASN A N 1
ATOM 560 C CA . ASN A 1 74 ? -4.632 9.323 8.048 1.00 95.50 74 ASN A CA 1
ATOM 561 C C . ASN A 1 74 ? -4.083 8.040 7.411 1.00 95.50 74 ASN A C 1
ATOM 563 O O . ASN A 1 74 ? -3.506 8.100 6.333 1.00 95.50 74 ASN A O 1
ATOM 567 N N . PHE A 1 75 ? -4.336 6.881 8.025 1.00 92.56 75 PHE A N 1
ATOM 568 C CA . PHE A 1 75 ? -3.909 5.585 7.495 1.00 92.56 75 PHE A CA 1
ATOM 569 C C . PHE A 1 75 ? -4.383 5.360 6.052 1.00 92.56 75 PHE A C 1
ATOM 571 O O . PHE A 1 75 ? -3.582 5.012 5.187 1.00 92.56 75 PHE A O 1
ATOM 578 N N . VAL A 1 76 ? -5.666 5.593 5.761 1.00 92.50 76 VAL A N 1
ATOM 579 C CA . VAL A 1 76 ? -6.209 5.345 4.415 1.00 92.50 76 VAL A CA 1
ATOM 580 C C . VAL A 1 76 ? -5.661 6.334 3.388 1.00 92.50 76 VAL A C 1
ATOM 582 O O . VAL A 1 76 ? -5.416 5.950 2.245 1.00 92.50 76 VAL A O 1
ATOM 585 N N . LEU A 1 77 ? -5.413 7.588 3.782 1.00 94.56 77 LEU A N 1
ATOM 586 C CA . LEU A 1 77 ? -4.768 8.572 2.913 1.00 94.56 77 LEU A CA 1
ATOM 587 C C . LEU A 1 77 ? -3.304 8.231 2.643 1.00 94.56 77 LEU A C 1
ATOM 589 O O . LEU A 1 77 ? -2.876 8.375 1.501 1.00 94.56 77 LEU A O 1
ATOM 593 N N . ASP A 1 78 ? -2.564 7.742 3.637 1.00 95.00 78 ASP A N 1
ATOM 594 C CA . ASP A 1 78 ? -1.184 7.289 3.452 1.00 95.00 78 ASP A CA 1
ATOM 595 C C . ASP A 1 78 ? -1.137 6.129 2.448 1.00 95.00 78 ASP A C 1
ATOM 597 O O . ASP A 1 78 ? -0.402 6.191 1.460 1.00 95.00 78 ASP A O 1
ATOM 601 N N . VAL A 1 79 ? -2.002 5.122 2.621 1.00 93.44 79 VAL A N 1
ATOM 602 C CA . VAL A 1 79 ? -2.165 4.002 1.676 1.00 93.44 79 VAL A CA 1
ATOM 603 C C . VAL A 1 79 ? -2.483 4.508 0.263 1.00 93.44 79 VAL A C 1
ATOM 605 O O . VAL A 1 79 ? -1.826 4.113 -0.703 1.00 93.44 79 VAL A O 1
ATOM 608 N N . GLY A 1 80 ? -3.432 5.440 0.136 1.00 96.00 80 GLY A N 1
ATOM 609 C CA . GLY A 1 80 ? -3.775 6.065 -1.142 1.00 96.00 80 GLY A CA 1
ATOM 610 C C . GLY A 1 80 ? -2.616 6.840 -1.772 1.00 96.00 80 GLY A C 1
ATOM 611 O O . GLY A 1 80 ? -2.382 6.739 -2.977 1.00 96.00 80 GLY A O 1
ATOM 612 N N . GLY A 1 81 ? -1.854 7.579 -0.965 1.00 97.00 81 GLY A N 1
ATOM 613 C CA . GLY A 1 81 ? -0.668 8.317 -1.391 1.00 97.00 81 GLY A CA 1
ATOM 614 C C . GLY A 1 81 ? 0.410 7.395 -1.954 1.00 97.00 81 GLY A C 1
ATOM 615 O O . GLY A 1 81 ? 0.965 7.672 -3.022 1.00 97.00 81 GLY A O 1
ATOM 616 N N . TYR A 1 82 ? 0.648 6.250 -1.307 1.00 97.06 82 TYR A N 1
ATOM 617 C CA . TYR A 1 82 ? 1.518 5.221 -1.869 1.00 97.06 82 TYR A CA 1
ATOM 618 C C . TYR A 1 82 ? 0.942 4.632 -3.161 1.00 97.06 82 TYR A C 1
ATOM 620 O O . TYR A 1 82 ? 1.696 4.439 -4.111 1.00 97.06 82 TYR A O 1
ATOM 628 N N . GLY A 1 83 ? -0.377 4.442 -3.259 1.00 97.25 83 GLY A N 1
ATOM 629 C CA . GLY A 1 83 ? -1.046 4.053 -4.504 1.00 97.25 83 GLY A CA 1
ATOM 630 C C . GLY A 1 83 ? -0.739 5.001 -5.671 1.00 97.25 83 GLY A C 1
ATOM 631 O O . GLY A 1 83 ? -0.327 4.552 -6.745 1.00 97.25 83 GLY A O 1
ATOM 632 N N . VAL A 1 84 ? -0.829 6.319 -5.448 1.00 98.25 84 VAL A N 1
ATOM 633 C CA . VAL A 1 84 ? -0.434 7.345 -6.436 1.00 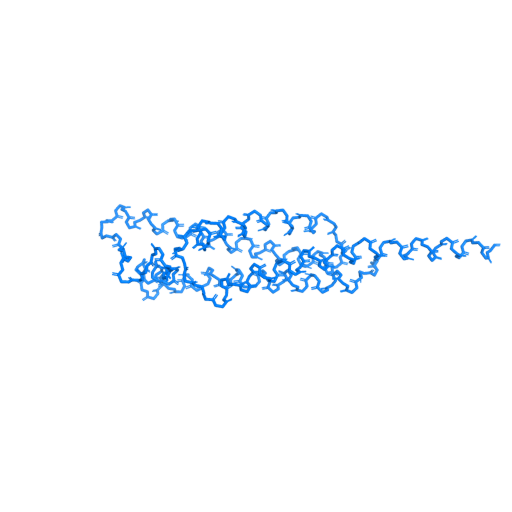98.25 84 VAL A CA 1
ATOM 634 C C . VAL A 1 84 ? 1.045 7.215 -6.811 1.00 98.25 84 VAL A C 1
ATOM 636 O O . VAL A 1 84 ? 1.385 7.263 -7.997 1.00 98.25 84 VAL A O 1
ATOM 639 N N . LEU A 1 85 ? 1.929 7.009 -5.829 1.00 98.12 85 LEU A N 1
ATOM 640 C CA . LEU A 1 85 ? 3.352 6.773 -6.084 1.00 98.12 85 LEU A CA 1
ATOM 641 C C . LEU A 1 85 ? 3.570 5.524 -6.953 1.00 98.12 85 LEU A C 1
ATOM 643 O O . LEU A 1 85 ? 4.352 5.583 -7.900 1.00 98.12 85 LEU A O 1
ATOM 647 N N . GLY A 1 86 ? 2.856 4.427 -6.693 1.00 98.19 86 GLY A N 1
ATOM 648 C CA . GLY A 1 86 ? 2.908 3.203 -7.497 1.00 98.19 86 GLY A CA 1
ATOM 649 C C . GLY A 1 86 ? 2.541 3.446 -8.962 1.00 98.19 86 GLY A C 1
ATOM 650 O O . GLY A 1 86 ? 3.261 3.011 -9.863 1.00 98.19 86 GLY A O 1
ATOM 651 N N . VAL A 1 87 ? 1.487 4.230 -9.215 1.00 98.56 87 VAL A N 1
ATOM 652 C CA . VAL A 1 87 ? 1.095 4.647 -10.574 1.00 98.56 87 VAL A CA 1
ATOM 653 C C . VAL A 1 87 ? 2.182 5.509 -11.231 1.00 98.56 87 VAL A C 1
ATOM 655 O O . VAL A 1 87 ? 2.524 5.293 -12.397 1.00 98.56 87 VAL A O 1
ATOM 658 N N . ALA A 1 88 ? 2.770 6.458 -10.498 1.00 98.44 88 ALA A N 1
ATOM 659 C CA . ALA A 1 88 ? 3.842 7.310 -11.016 1.00 98.44 88 ALA A CA 1
ATOM 660 C C . ALA A 1 88 ? 5.112 6.506 -11.358 1.00 98.44 88 ALA A C 1
ATOM 662 O O . ALA A 1 88 ? 5.711 6.705 -12.421 1.00 98.44 88 ALA A O 1
ATOM 663 N N . VAL A 1 89 ? 5.492 5.556 -10.497 1.00 98.38 89 VAL A N 1
ATOM 664 C CA . VAL A 1 89 ? 6.596 4.612 -10.730 1.00 98.38 89 VAL A CA 1
ATOM 665 C C . VAL A 1 89 ? 6.317 3.766 -11.968 1.00 98.38 89 VAL A C 1
ATOM 667 O O . VAL A 1 89 ? 7.170 3.686 -12.853 1.00 98.38 89 VAL A O 1
ATOM 670 N N . ALA A 1 90 ? 5.117 3.193 -12.080 1.00 98.38 90 ALA A N 1
ATOM 671 C CA . ALA A 1 90 ? 4.707 2.414 -13.243 1.00 98.38 90 ALA A CA 1
ATOM 672 C C . ALA A 1 90 ? 4.839 3.217 -14.542 1.00 98.38 90 ALA A C 1
ATOM 674 O O . ALA A 1 90 ? 5.427 2.741 -15.513 1.00 98.38 90 ALA A O 1
ATOM 675 N N . PHE A 1 91 ? 4.356 4.460 -14.554 1.00 98.19 91 PHE A N 1
ATOM 676 C CA . PHE A 1 91 ? 4.447 5.341 -15.713 1.00 98.19 91 PHE A CA 1
ATOM 677 C C . PHE A 1 91 ? 5.902 5.624 -16.118 1.00 98.19 91 PHE A C 1
ATOM 679 O O . PHE A 1 91 ? 6.265 5.475 -17.289 1.00 98.19 91 PHE A O 1
ATOM 686 N N . LYS A 1 92 ? 6.765 5.965 -15.153 1.00 97.69 92 LYS A N 1
ATOM 687 C CA . LYS A 1 92 ? 8.190 6.220 -15.408 1.00 97.69 92 LYS A CA 1
ATOM 688 C C . LYS A 1 92 ? 8.934 4.978 -15.894 1.00 97.69 92 LYS A C 1
ATOM 690 O O . LYS A 1 92 ? 9.685 5.058 -16.867 1.00 97.69 92 LYS A O 1
ATOM 695 N N . LEU A 1 93 ? 8.684 3.817 -15.293 1.00 97.06 93 LEU A N 1
ATOM 696 C CA . LEU A 1 93 ? 9.248 2.547 -15.755 1.00 97.06 93 LEU A CA 1
ATOM 697 C C . LEU A 1 93 ? 8.765 2.186 -17.156 1.00 97.06 93 LEU A C 1
ATOM 699 O O . LEU A 1 93 ? 9.547 1.698 -17.971 1.00 97.06 93 LEU A O 1
ATOM 703 N N . TRP A 1 94 ? 7.497 2.460 -17.459 1.00 97.06 94 TRP A N 1
ATOM 704 C CA . TRP A 1 94 ? 6.938 2.196 -18.772 1.00 97.06 94 TRP A CA 1
ATOM 705 C C . TRP A 1 94 ? 7.620 3.035 -19.850 1.00 97.06 94 TRP A C 1
ATOM 707 O O . TRP A 1 94 ? 7.961 2.498 -20.901 1.00 97.06 94 TRP A O 1
ATOM 717 N N . ILE A 1 95 ? 7.812 4.335 -19.639 1.00 95.44 95 ILE A N 1
ATOM 718 C CA . ILE A 1 95 ? 8.339 5.218 -20.690 1.00 95.44 95 ILE A CA 1
ATOM 719 C C . ILE A 1 95 ? 9.863 5.145 -20.782 1.00 95.44 95 ILE A C 1
ATOM 721 O O . ILE A 1 95 ? 10.403 5.067 -21.885 1.00 95.44 95 ILE A O 1
ATOM 725 N N . GLU A 1 96 ? 10.546 5.161 -19.640 1.00 93.88 96 GLU A N 1
ATOM 726 C CA . GLU A 1 96 ? 11.988 5.422 -19.573 1.00 93.88 96 GLU A CA 1
ATOM 727 C C . GLU A 1 96 ? 12.790 4.214 -19.075 1.00 93.88 96 GLU A C 1
ATOM 729 O O . GLU A 1 96 ? 13.991 4.144 -19.326 1.00 93.88 96 GLU A O 1
ATOM 734 N N . GLY A 1 97 ? 12.154 3.245 -18.403 1.00 93.50 97 GLY A N 1
ATOM 735 C CA . GLY A 1 97 ? 12.884 2.197 -17.685 1.00 93.50 97 GLY A CA 1
ATOM 736 C C . GLY A 1 97 ? 13.818 2.801 -16.633 1.00 93.50 97 GLY A C 1
ATOM 737 O O . GLY A 1 97 ? 14.991 2.450 -16.555 1.00 93.50 97 GLY A O 1
ATOM 738 N N . ASP A 1 98 ? 13.308 3.773 -15.881 1.00 94.50 98 ASP A N 1
ATOM 739 C CA . ASP A 1 98 ? 14.096 4.592 -14.968 1.00 94.50 98 ASP A CA 1
ATOM 740 C C . ASP A 1 98 ? 14.471 3.825 -13.680 1.00 94.50 98 ASP A C 1
ATOM 742 O O . ASP A 1 98 ? 13.608 3.330 -12.949 1.00 94.50 98 ASP A O 1
ATOM 746 N N . LEU A 1 99 ? 15.776 3.724 -13.396 1.00 94.88 99 LEU A N 1
ATOM 747 C CA . LEU A 1 99 ? 16.289 3.025 -12.212 1.00 94.88 99 LEU A CA 1
ATOM 748 C C . LEU A 1 99 ? 15.896 3.727 -10.907 1.00 94.88 99 LEU A C 1
ATOM 750 O O . LEU A 1 99 ? 15.644 3.057 -9.911 1.00 94.88 99 LEU A O 1
ATOM 754 N N . PHE A 1 100 ? 15.845 5.056 -10.889 1.00 96.31 100 PHE A N 1
ATOM 755 C CA . PHE A 1 100 ? 15.453 5.800 -9.699 1.00 96.31 100 PHE A 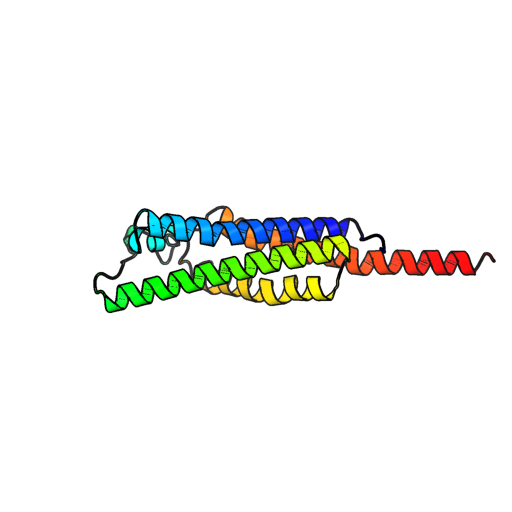CA 1
ATOM 756 C C . PHE A 1 100 ? 13.967 5.586 -9.383 1.00 96.31 100 PHE A C 1
ATOM 758 O O . PHE A 1 100 ? 13.627 5.316 -8.234 1.00 96.31 100 PHE A O 1
ATOM 765 N N . ALA A 1 101 ? 13.096 5.582 -10.395 1.00 97.19 101 ALA A N 1
ATOM 766 C CA . ALA A 1 101 ? 11.692 5.208 -10.241 1.00 97.19 101 ALA A CA 1
ATOM 767 C C . ALA A 1 101 ? 11.549 3.781 -9.689 1.00 97.19 101 ALA A C 1
ATOM 769 O O . ALA A 1 101 ? 10.767 3.555 -8.767 1.00 97.19 101 ALA A O 1
ATOM 770 N N . PHE A 1 102 ? 12.350 2.831 -10.187 1.00 97.69 102 PHE A N 1
ATOM 771 C CA . PHE A 1 102 ? 12.401 1.488 -9.610 1.00 97.69 102 PHE A CA 1
ATOM 772 C C . PHE A 1 102 ? 12.819 1.504 -8.134 1.00 97.69 102 PHE A C 1
ATOM 774 O O . PHE A 1 102 ? 12.176 0.848 -7.322 1.00 97.69 102 PHE A O 1
ATOM 781 N N . LEU A 1 103 ? 13.861 2.256 -7.764 1.00 97.44 103 LEU A N 1
ATOM 782 C CA . LEU A 1 103 ? 14.321 2.342 -6.375 1.00 97.44 103 LEU A CA 1
ATOM 783 C C . LEU A 1 103 ? 13.270 2.963 -5.448 1.00 97.44 103 LEU A C 1
ATOM 785 O O . LEU A 1 103 ? 13.139 2.508 -4.315 1.00 97.44 103 LEU A O 1
ATOM 789 N N . LEU A 1 104 ? 12.484 3.937 -5.919 1.00 97.12 104 LEU A N 1
ATOM 790 C CA . LEU A 1 104 ? 11.330 4.444 -5.171 1.00 97.12 104 LEU A CA 1
ATOM 791 C C . LEU A 1 104 ? 10.286 3.341 -4.957 1.00 97.12 104 LEU A C 1
ATOM 793 O O . LEU A 1 104 ? 9.842 3.129 -3.831 1.00 97.12 104 LEU A O 1
ATOM 797 N N . GLY A 1 105 ? 9.946 2.597 -6.013 1.00 96.38 105 GLY A N 1
ATOM 798 C CA . GLY A 1 105 ? 9.020 1.467 -5.921 1.00 96.38 105 GLY A CA 1
ATOM 799 C C . GLY A 1 105 ? 9.541 0.296 -5.080 1.00 96.38 105 GLY A C 1
ATOM 800 O O . GLY A 1 105 ? 8.758 -0.441 -4.496 1.00 96.38 105 GLY A O 1
ATOM 801 N N . LEU A 1 106 ? 10.854 0.116 -4.978 1.00 97.56 106 LEU A N 1
ATOM 802 C CA . LEU A 1 106 ? 11.460 -0.910 -4.134 1.00 97.56 106 LEU A CA 1
ATOM 803 C C . LEU A 1 106 ? 11.513 -0.471 -2.668 1.00 97.56 106 LEU A C 1
ATOM 805 O O . LEU A 1 106 ? 11.093 -1.209 -1.788 1.00 97.56 106 LEU A O 1
ATOM 809 N N . VAL A 1 107 ? 12.058 0.713 -2.392 1.00 97.50 107 VAL A N 1
ATOM 810 C CA . VAL A 1 107 ? 12.382 1.130 -1.023 1.00 97.50 107 VAL A CA 1
ATOM 811 C C . VAL A 1 107 ? 11.183 1.778 -0.347 1.00 97.50 107 VAL A C 1
ATOM 813 O O . VAL A 1 107 ? 10.824 1.380 0.754 1.00 97.50 107 VAL A O 1
ATOM 816 N N . VAL A 1 108 ? 10.549 2.761 -0.988 1.00 96.25 108 VAL A N 1
ATOM 817 C CA . VAL A 1 108 ? 9.477 3.540 -0.350 1.00 96.25 108 VAL A CA 1
ATOM 818 C C . VAL A 1 108 ? 8.219 2.692 -0.204 1.00 96.25 108 VAL A C 1
ATOM 820 O O . VAL A 1 108 ? 7.696 2.564 0.900 1.00 96.25 108 VAL A O 1
ATOM 823 N N . ILE A 1 109 ? 7.777 2.058 -1.295 1.00 95.94 109 ILE A N 1
ATOM 824 C CA . ILE A 1 109 ? 6.636 1.132 -1.243 1.00 95.94 109 ILE A CA 1
ATOM 825 C C . ILE A 1 109 ? 6.982 -0.095 -0.390 1.00 95.94 109 ILE A C 1
ATOM 827 O O . ILE A 1 109 ? 6.153 -0.535 0.396 1.00 95.94 109 ILE A O 1
ATOM 831 N N . GLY A 1 110 ? 8.219 -0.601 -0.458 1.00 95.19 110 GLY A N 1
ATOM 832 C CA . GLY A 1 110 ? 8.643 -1.725 0.380 1.00 95.19 110 GLY A CA 1
ATOM 833 C C . GLY A 1 110 ? 8.556 -1.430 1.877 1.00 95.19 110 GLY A C 1
ATOM 834 O O . GLY A 1 110 ? 8.090 -2.275 2.634 1.00 95.19 110 GLY A O 1
ATOM 835 N N . ILE A 1 111 ? 8.941 -0.230 2.326 1.00 95.25 111 ILE A N 1
ATOM 836 C CA . ILE A 1 111 ? 8.764 0.175 3.730 1.00 95.25 111 ILE A CA 1
ATOM 837 C C . ILE A 1 111 ? 7.278 0.179 4.107 1.00 95.25 111 ILE A C 1
ATOM 839 O O . ILE A 1 111 ? 6.932 -0.325 5.178 1.00 95.25 111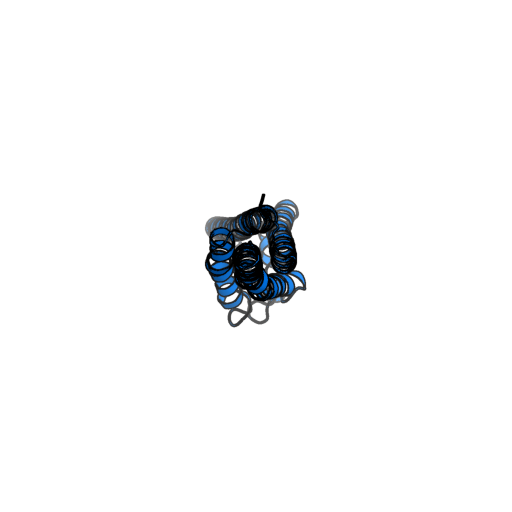 ILE A O 1
ATOM 843 N N . ALA A 1 112 ? 6.410 0.710 3.243 1.00 92.19 112 ALA A N 1
ATOM 844 C CA . ALA A 1 112 ? 4.970 0.742 3.482 1.00 92.19 112 ALA A CA 1
ATOM 845 C C . ALA A 1 112 ? 4.376 -0.676 3.589 1.00 92.19 112 ALA A C 1
ATOM 847 O O . ALA A 1 112 ? 3.776 -1.000 4.614 1.00 92.19 112 ALA A O 1
ATOM 848 N N . ASP A 1 113 ? 4.628 -1.545 2.604 1.00 91.19 113 ASP A N 1
ATOM 849 C CA . ASP A 1 113 ? 4.101 -2.917 2.567 1.00 91.19 113 ASP A CA 1
ATOM 850 C C . ASP A 1 113 ? 4.647 -3.771 3.711 1.00 91.19 113 ASP A C 1
ATOM 852 O O . ASP A 1 113 ? 3.897 -4.523 4.330 1.00 91.19 113 ASP A O 1
ATOM 856 N N . MET A 1 114 ? 5.936 -3.653 4.045 1.00 93.38 114 MET A N 1
ATOM 857 C CA . MET A 1 114 ? 6.506 -4.417 5.159 1.00 93.38 114 MET A CA 1
ATOM 858 C C . MET A 1 114 ? 5.967 -3.937 6.508 1.00 93.38 114 MET A C 1
ATOM 860 O O . MET A 1 114 ? 5.724 -4.760 7.389 1.00 93.38 114 MET A O 1
ATOM 864 N N . SER A 1 115 ? 5.733 -2.631 6.672 1.00 93.12 115 SER A N 1
ATOM 865 C CA . SER A 1 115 ? 5.120 -2.087 7.891 1.00 93.12 115 SER A CA 1
ATOM 866 C C . SER A 1 115 ? 3.665 -2.538 8.016 1.00 93.12 115 SER A C 1
ATOM 868 O O . SER A 1 115 ? 3.258 -3.005 9.077 1.00 93.12 115 SER A O 1
ATOM 870 N N . PHE A 1 116 ? 2.899 -2.464 6.924 1.00 92.06 116 PHE A N 1
ATOM 871 C CA . PHE A 1 116 ? 1.532 -2.977 6.847 1.00 92.06 116 PHE A CA 1
ATOM 872 C C . PHE A 1 116 ? 1.478 -4.467 7.197 1.00 92.06 116 PHE A C 1
ATOM 874 O O . PHE A 1 116 ? 0.744 -4.869 8.103 1.00 92.06 116 PHE A O 1
ATOM 881 N N . LEU A 1 117 ? 2.306 -5.280 6.534 1.00 92.94 117 LEU A N 1
ATOM 882 C CA . LEU A 1 117 ? 2.358 -6.713 6.777 1.00 92.94 117 LEU A CA 1
ATOM 883 C C . LEU A 1 117 ? 2.720 -7.011 8.229 1.00 92.94 117 LEU A C 1
ATOM 885 O O . LEU A 1 117 ? 2.035 -7.804 8.860 1.00 92.94 117 LEU A O 1
ATOM 889 N N . TYR A 1 118 ? 3.726 -6.344 8.788 1.00 93.50 118 TYR A N 1
ATOM 890 C CA . TYR A 1 118 ? 4.166 -6.607 10.154 1.00 93.50 118 TYR A CA 1
ATOM 891 C C . TYR A 1 118 ? 3.128 -6.186 11.208 1.00 93.50 118 TYR A C 1
ATOM 893 O O . TYR A 1 118 ? 2.744 -6.980 12.072 1.00 93.50 118 TYR A O 1
ATOM 901 N N . PHE A 1 119 ? 2.647 -4.942 11.146 1.00 93.75 119 PHE A N 1
ATOM 902 C CA . PHE A 1 119 ? 1.802 -4.372 12.199 1.00 93.75 119 PHE A CA 1
ATOM 903 C C . PHE A 1 119 ? 0.328 -4.749 12.085 1.00 93.75 119 PHE A C 1
ATOM 905 O O . PHE A 1 119 ? -0.349 -4.801 13.109 1.00 93.75 119 PHE A O 1
ATOM 912 N N . LEU A 1 120 ? -0.178 -5.006 10.876 1.00 92.44 120 LEU A N 1
ATOM 913 C CA . LEU A 1 120 ? -1.611 -5.215 10.651 1.00 92.44 120 LEU A CA 1
ATOM 914 C C . LEU A 1 120 ? -1.957 -6.648 10.244 1.00 92.44 120 LEU A C 1
ATOM 916 O O . LEU A 1 120 ? -3.054 -7.106 10.567 1.00 92.44 120 LEU A O 1
ATOM 920 N N . VAL A 1 121 ? -1.029 -7.374 9.611 1.00 91.81 121 VAL A N 1
ATOM 921 C CA . VAL A 1 121 ? -1.287 -8.718 9.069 1.00 91.81 121 VAL A CA 1
ATOM 922 C C . VAL A 1 121 ? -0.629 -9.820 9.905 1.00 91.81 121 VAL A C 1
ATOM 924 O O . VAL A 1 121 ? -1.323 -10.547 10.608 1.00 91.81 121 VAL A O 1
ATOM 927 N N . VAL A 1 122 ? 0.699 -9.946 9.892 1.00 89.06 122 VAL A N 1
ATOM 928 C CA . VAL A 1 122 ? 1.469 -10.939 10.657 1.00 89.06 122 VAL A CA 1
ATOM 929 C C . VAL A 1 122 ? 2.767 -10.302 11.176 1.00 89.06 122 VAL A C 1
ATOM 931 O O . VAL A 1 122 ? 3.610 -9.924 10.364 1.00 89.06 122 VAL A O 1
ATOM 934 N N . PRO A 1 123 ? 2.998 -10.243 12.504 1.00 87.75 123 PRO A N 1
ATOM 935 C CA . PRO A 1 123 ? 2.220 -10.867 13.583 1.00 87.75 123 PRO A CA 1
ATOM 936 C C . PRO A 1 123 ? 0.981 -10.080 14.040 1.00 87.75 123 PRO A C 1
ATOM 938 O O . PRO A 1 123 ? 0.235 -10.596 14.869 1.00 87.75 123 PRO A O 1
ATOM 941 N N . GLY A 1 124 ? 0.763 -8.860 13.537 1.00 85.38 124 GLY A N 1
ATOM 942 C CA . GLY A 1 124 ? -0.298 -7.963 14.006 1.00 85.38 124 GLY A CA 1
ATOM 943 C C . GLY A 1 124 ? -1.683 -8.601 14.109 1.00 85.38 124 GLY A C 1
ATOM 944 O O . GLY A 1 124 ? -2.341 -8.478 15.140 1.00 85.38 124 GLY A O 1
ATOM 945 N N . GLY A 1 125 ? -2.110 -9.337 13.079 1.00 89.69 125 GLY A N 1
ATOM 946 C CA . GLY A 1 125 ? -3.367 -10.089 13.067 1.00 89.69 125 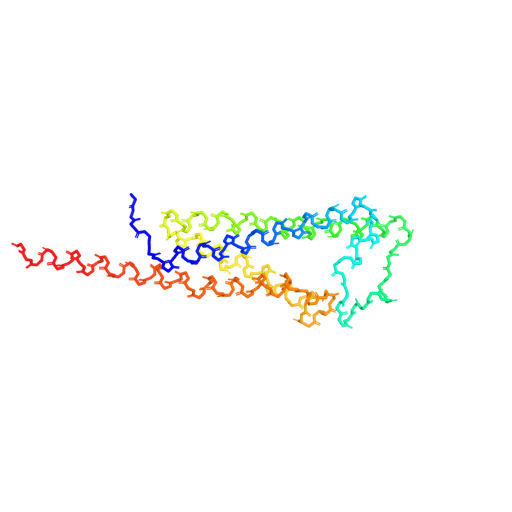GLY A CA 1
ATOM 947 C C . GLY A 1 125 ? -4.611 -9.229 13.288 1.00 89.69 125 GLY A C 1
ATOM 948 O O . GLY A 1 125 ? -5.600 -9.733 13.813 1.00 89.69 125 GLY A O 1
ATOM 949 N N . VAL A 1 126 ? -4.555 -7.938 12.956 1.00 91.56 126 VAL A N 1
ATOM 950 C CA . VAL A 1 126 ? -5.636 -6.971 13.202 1.00 9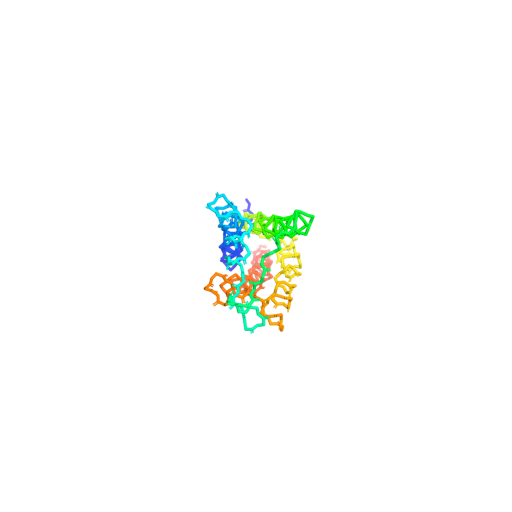1.56 126 VAL A CA 1
ATOM 951 C C . VAL A 1 126 ? -6.646 -6.986 12.056 1.00 91.56 126 VAL A C 1
ATOM 953 O O . VAL A 1 126 ? -7.855 -6.918 12.278 1.00 91.56 126 VAL A O 1
ATOM 956 N N . ILE A 1 127 ? -6.147 -7.107 10.827 1.00 91.06 127 ILE A N 1
ATOM 957 C CA . ILE A 1 127 ? -6.937 -7.045 9.596 1.00 91.06 127 ILE A CA 1
ATOM 958 C C . ILE A 1 127 ? -7.244 -8.457 9.095 1.00 91.06 127 ILE A C 1
ATOM 960 O O . ILE A 1 127 ? -6.420 -9.366 9.214 1.00 91.06 127 ILE A O 1
ATOM 964 N N . ASP A 1 128 ? -8.439 -8.636 8.534 1.00 87.69 128 ASP A N 1
ATOM 965 C CA . ASP A 1 128 ? -8.835 -9.876 7.866 1.00 87.69 128 ASP A CA 1
ATOM 966 C C . ASP A 1 128 ? -8.038 -10.104 6.565 1.00 87.69 128 ASP A C 1
ATOM 968 O O . ASP A 1 128 ? -7.784 -9.178 5.792 1.00 87.69 128 ASP A O 1
ATOM 972 N N . LEU A 1 129 ? -7.666 -11.354 6.289 1.00 84.94 129 LEU A N 1
ATOM 973 C CA . LEU A 1 129 ? -6.894 -11.748 5.107 1.00 84.94 129 LEU A CA 1
ATOM 974 C C . LEU A 1 129 ? -7.790 -11.856 3.868 1.00 84.94 129 LEU A C 1
ATOM 976 O O . LEU A 1 129 ? -7.945 -12.921 3.266 1.00 84.94 129 LEU A O 1
ATOM 980 N N . LYS A 1 130 ? -8.371 -10.726 3.471 1.00 84.00 130 LYS A N 1
ATOM 981 C CA . LYS A 1 130 ? -9.134 -10.599 2.228 1.00 84.00 130 LYS A CA 1
ATOM 982 C C . LYS A 1 130 ? -8.204 -10.686 1.016 1.00 84.00 130 LYS A C 1
ATOM 984 O O . LYS A 1 130 ? -6.990 -10.482 1.112 1.00 84.00 130 LYS A O 1
ATOM 989 N N . PHE A 1 131 ? -8.779 -10.983 -0.146 1.00 83.44 131 PHE A N 1
ATOM 990 C CA . PHE A 1 131 ? -8.023 -11.158 -1.386 1.00 83.44 131 PHE A CA 1
ATOM 991 C C . PHE A 1 131 ? -7.143 -9.941 -1.706 1.00 83.44 131 PHE A C 1
ATOM 993 O O . PHE A 1 131 ? -5.985 -10.098 -2.080 1.00 83.44 131 PHE A O 1
ATOM 1000 N N . GLU A 1 132 ? -7.655 -8.736 -1.483 1.00 81.50 132 GLU A N 1
ATOM 1001 C CA . GLU A 1 132 ? -6.980 -7.464 -1.737 1.00 81.50 132 GLU A CA 1
ATOM 1002 C C . GLU A 1 132 ? -5.759 -7.271 -0.823 1.00 81.50 132 GLU A C 1
ATOM 1004 O O . GLU A 1 132 ? -4.706 -6.830 -1.286 1.00 81.50 132 GLU A O 1
ATOM 1009 N N . VAL A 1 133 ? -5.881 -7.675 0.450 1.00 84.44 133 VAL A N 1
ATOM 1010 C CA . VAL A 1 133 ? -4.824 -7.603 1.479 1.00 84.44 133 VAL A CA 1
ATOM 1011 C C . VAL A 1 133 ? -3.637 -8.498 1.124 1.00 84.44 133 VAL A C 1
ATOM 1013 O O . VAL A 1 133 ? -2.490 -8.145 1.389 1.00 84.44 133 VAL A O 1
ATOM 1016 N N . VAL A 1 134 ? -3.897 -9.646 0.496 1.00 88.69 134 VAL A N 1
ATOM 1017 C CA . VAL A 1 134 ? -2.855 -10.592 0.071 1.00 88.69 134 VAL A CA 1
ATOM 1018 C C . VAL A 1 134 ? -2.303 -10.236 -1.312 1.00 88.69 134 VAL A C 1
ATOM 1020 O O . VAL A 1 134 ? -1.096 -10.334 -1.547 1.00 88.69 134 VAL A O 1
ATOM 1023 N N . LEU A 1 135 ? -3.173 -9.821 -2.237 1.00 91.25 135 LEU A N 1
ATOM 1024 C CA . LEU A 1 135 ? -2.801 -9.567 -3.625 1.00 91.25 135 LEU A CA 1
ATOM 1025 C C . LEU A 1 135 ? -1.828 -8.395 -3.752 1.00 91.25 135 LEU A C 1
ATOM 1027 O O . LEU A 1 135 ? -0.898 -8.492 -4.549 1.00 91.25 135 LEU A O 1
ATOM 1031 N N . GLY A 1 136 ? -2.013 -7.321 -2.976 1.00 91.69 136 GLY A N 1
ATOM 1032 C CA . GLY A 1 136 ? -1.124 -6.157 -2.992 1.00 91.69 136 GLY A CA 1
ATOM 1033 C C . GLY A 1 136 ? 0.347 -6.557 -2.811 1.00 91.69 136 GLY A C 1
ATOM 1034 O O . GLY A 1 136 ? 1.106 -6.515 -3.784 1.00 91.69 136 GLY A O 1
ATOM 1035 N N . PRO A 1 137 ? 0.751 -7.048 -1.628 1.00 92.62 137 PRO A N 1
ATOM 1036 C CA . PRO A 1 137 ? 2.129 -7.458 -1.375 1.00 92.62 137 PRO A CA 1
ATOM 1037 C C . PRO A 1 137 ? 2.660 -8.473 -2.394 1.00 92.62 137 PRO A C 1
ATOM 1039 O O . PRO A 1 137 ? 3.796 -8.358 -2.852 1.00 92.62 137 PRO A O 1
ATOM 1042 N N . LEU A 1 138 ? 1.836 -9.441 -2.813 1.00 94.38 138 LEU A N 1
ATOM 1043 C CA . LEU A 1 138 ? 2.229 -10.434 -3.816 1.00 94.38 138 LEU A CA 1
ATOM 1044 C C . LEU A 1 138 ? 2.600 -9.786 -5.160 1.00 94.38 138 LEU A C 1
ATOM 1046 O O . LEU A 1 138 ? 3.646 -10.096 -5.734 1.00 94.38 138 LEU A O 1
ATOM 1050 N N . VAL A 1 139 ? 1.756 -8.883 -5.665 1.00 96.06 139 VAL A N 1
ATOM 1051 C CA . VAL A 1 139 ? 1.999 -8.165 -6.924 1.00 96.06 139 VAL A CA 1
ATOM 1052 C C . VAL A 1 139 ? 3.248 -7.293 -6.813 1.00 96.06 139 VAL A C 1
ATOM 1054 O O . VAL A 1 139 ? 4.046 -7.264 -7.753 1.00 96.06 139 VAL A O 1
ATOM 1057 N N . TRP A 1 140 ? 3.465 -6.639 -5.669 1.00 96.44 140 TRP A N 1
ATOM 1058 C CA . TRP A 1 140 ? 4.682 -5.866 -5.428 1.00 96.44 140 TRP A CA 1
ATOM 1059 C C . TRP A 1 140 ? 5.937 -6.741 -5.448 1.00 96.44 140 TRP A C 1
ATOM 1061 O O . TRP A 1 140 ? 6.881 -6.422 -6.173 1.00 96.44 140 TRP A O 1
ATOM 1071 N N . PHE A 1 141 ? 5.934 -7.882 -4.748 1.00 96.06 141 PHE A N 1
ATOM 1072 C CA . PHE A 1 141 ? 7.052 -8.833 -4.762 1.00 96.06 141 PHE A CA 1
ATOM 1073 C C . PHE A 1 141 ? 7.396 -9.284 -6.186 1.00 96.06 141 PHE A C 1
ATOM 1075 O O . PHE A 1 141 ? 8.564 -9.310 -6.577 1.00 96.06 141 PHE A O 1
ATOM 1082 N N . LEU A 1 142 ? 6.389 -9.588 -7.007 1.00 96.94 142 LEU A N 1
ATOM 1083 C CA . LEU A 1 142 ? 6.608 -9.929 -8.412 1.00 96.94 142 LEU A CA 1
ATOM 1084 C C . LEU A 1 142 ? 7.176 -8.745 -9.210 1.00 96.94 142 LEU A C 1
ATOM 1086 O O . LEU A 1 142 ? 8.086 -8.933 -10.025 1.00 96.94 142 LEU A O 1
ATOM 1090 N N . ALA A 1 143 ? 6.690 -7.524 -8.962 1.00 96.81 143 ALA A N 1
ATOM 1091 C CA . ALA A 1 143 ? 7.179 -6.318 -9.625 1.00 96.81 143 ALA A CA 1
ATOM 1092 C C . ALA A 1 143 ? 8.672 -6.103 -9.350 1.00 96.81 143 ALA A C 1
ATOM 1094 O O . ALA A 1 143 ? 9.446 -5.870 -10.287 1.00 96.81 143 ALA A O 1
ATOM 1095 N N . ILE A 1 144 ? 9.100 -6.241 -8.091 1.00 96.69 144 ILE A N 1
ATOM 1096 C CA . ILE A 1 144 ? 10.499 -6.032 -7.704 1.00 96.69 144 ILE A CA 1
ATOM 1097 C C . ILE A 1 144 ? 11.441 -7.132 -8.192 1.00 96.69 144 ILE A C 1
ATOM 1099 O O . ILE A 1 144 ? 12.620 -6.857 -8.393 1.00 96.69 144 ILE A O 1
ATOM 1103 N N . LEU A 1 145 ? 10.944 -8.347 -8.441 1.00 95.62 145 LEU A N 1
ATOM 1104 C CA . LEU A 1 145 ? 11.745 -9.442 -8.992 1.00 95.62 145 LEU A CA 1
ATOM 1105 C C . LEU A 1 145 ? 11.933 -9.322 -10.508 1.00 95.62 145 LEU A C 1
ATOM 1107 O O . LEU A 1 145 ? 13.033 -9.536 -11.018 1.00 95.62 145 LEU A O 1
ATOM 1111 N N . VAL A 1 146 ? 10.877 -8.964 -11.246 1.00 96.00 146 VAL A N 1
ATOM 1112 C CA . VAL A 1 146 ? 10.921 -8.955 -12.718 1.00 96.00 146 VAL A CA 1
ATOM 1113 C C . VAL A 1 146 ? 11.520 -7.662 -13.278 1.00 96.00 146 VAL A C 1
ATOM 1115 O O . VAL A 1 146 ? 12.249 -7.699 -14.273 1.00 96.00 146 VAL A O 1
ATOM 1118 N N . THR A 1 147 ? 11.266 -6.512 -12.645 1.00 95.12 147 THR A N 1
ATOM 1119 C CA . THR A 1 147 ? 11.726 -5.205 -13.154 1.00 95.12 147 THR A CA 1
ATOM 1120 C C . THR A 1 147 ? 13.255 -5.122 -13.323 1.00 95.12 147 THR A C 1
ATOM 1122 O O . THR A 1 147 ? 13.699 -4.719 -14.407 1.00 95.12 147 THR A O 1
ATOM 1125 N N . PRO A 1 148 ? 14.087 -5.551 -12.346 1.00 94.25 148 PRO A N 1
ATOM 1126 C CA . PRO A 1 148 ? 15.547 -5.548 -12.468 1.00 94.25 148 PRO A CA 1
ATOM 1127 C C . PRO A 1 148 ? 16.069 -6.340 -13.662 1.00 94.25 148 PRO A C 1
ATOM 1129 O O . PRO A 1 148 ? 17.054 -5.934 -14.277 1.00 94.25 148 PRO A O 1
ATOM 1132 N N . VAL A 1 149 ? 15.405 -7.444 -14.028 1.00 92.75 149 VAL A N 1
ATOM 1133 C CA . VAL A 1 149 ? 15.815 -8.261 -15.176 1.00 92.75 149 VAL A CA 1
ATOM 1134 C C . VAL A 1 149 ? 15.846 -7.397 -16.434 1.00 92.75 149 VAL A C 1
ATOM 1136 O O . VAL A 1 149 ? 16.844 -7.378 -17.149 1.00 92.75 149 VAL A O 1
ATOM 1139 N N . GLY A 1 150 ? 14.797 -6.610 -16.680 1.00 89.31 150 GLY A N 1
ATOM 1140 C CA . GLY A 1 150 ? 14.752 -5.723 -17.840 1.00 89.31 150 GLY A CA 1
ATOM 1141 C C . GLY A 1 150 ? 15.713 -4.536 -17.747 1.00 89.31 150 GLY A C 1
ATOM 1142 O O . GLY A 1 150 ? 16.348 -4.199 -18.747 1.00 89.31 150 GLY A O 1
ATOM 1143 N N . LEU A 1 151 ? 15.873 -3.953 -16.554 1.00 90.81 151 LEU A N 1
ATOM 1144 C CA . LEU A 1 151 ? 16.760 -2.806 -16.335 1.00 90.81 151 LEU A CA 1
ATOM 1145 C C . LEU A 1 151 ? 18.237 -3.165 -16.548 1.00 90.81 151 LEU A C 1
ATOM 1147 O O . LEU A 1 151 ? 18.970 -2.420 -17.199 1.00 90.81 151 LEU A O 1
ATOM 1151 N N . PHE A 1 152 ? 18.678 -4.320 -16.045 1.00 88.88 152 PHE A N 1
ATOM 1152 C CA . PHE A 1 152 ? 20.091 -4.701 -16.061 1.00 88.88 152 PHE A CA 1
ATOM 1153 C C . PHE A 1 152 ? 20.477 -5.568 -17.266 1.00 88.88 152 PHE A C 1
ATOM 1155 O O . PHE A 1 152 ? 21.518 -5.309 -17.875 1.00 88.88 152 PHE A O 1
ATOM 1162 N N . TYR A 1 153 ? 19.654 -6.540 -17.681 1.00 77.31 153 TYR A N 1
ATOM 1163 C CA . TYR A 1 153 ? 19.972 -7.361 -18.860 1.00 77.31 153 TYR A CA 1
ATOM 1164 C C . TYR A 1 153 ? 19.692 -6.625 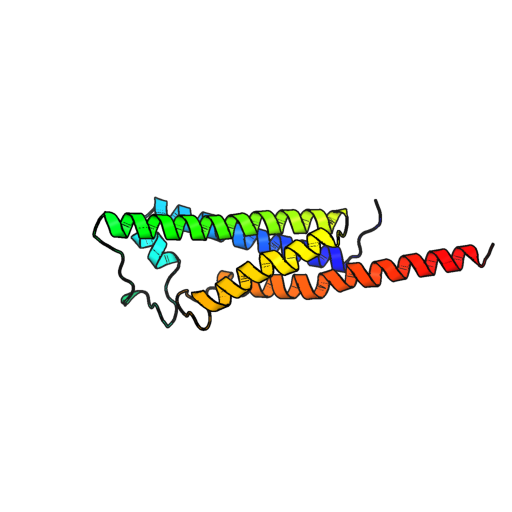-20.179 1.00 77.31 153 TYR A C 1
ATOM 1166 O O . TYR A 1 153 ? 20.462 -6.765 -21.134 1.00 77.31 153 TYR A O 1
ATOM 1174 N N . GLY A 1 154 ? 18.670 -5.762 -20.230 1.00 61.94 154 GLY A N 1
ATOM 1175 C CA . GLY A 1 154 ? 18.399 -4.913 -21.398 1.00 61.94 154 GLY A CA 1
ATOM 1176 C C . GLY A 1 154 ? 19.544 -3.937 -21.704 1.00 61.94 154 GLY A C 1
ATOM 1177 O O . GLY A 1 154 ? 19.905 -3.732 -22.866 1.00 61.94 154 GLY A O 1
ATOM 1178 N N . ALA A 1 155 ? 20.193 -3.401 -20.665 1.00 59.78 155 ALA A N 1
ATOM 1179 C CA . ALA A 1 155 ? 21.332 -2.492 -20.800 1.00 59.78 155 ALA A CA 1
ATOM 1180 C C . ALA A 1 155 ? 22.608 -3.173 -21.343 1.00 59.78 155 ALA A C 1
ATOM 1182 O O . ALA A 1 155 ? 23.429 -2.528 -22.006 1.00 59.78 155 ALA A O 1
ATOM 1183 N N . GLN A 1 156 ? 22.786 -4.475 -21.094 1.00 56.06 156 GLN A N 1
ATOM 1184 C CA . GLN A 1 156 ? 23.952 -5.239 -21.556 1.00 56.06 156 GLN A CA 1
ATOM 1185 C C . GLN A 1 156 ? 23.836 -5.661 -23.032 1.00 56.06 156 GLN A C 1
ATOM 1187 O O . GLN A 1 156 ? 24.818 -5.570 -23.775 1.00 56.06 156 GLN A O 1
ATOM 1192 N N . GLY A 1 157 ? 22.635 -6.034 -23.494 1.00 53.94 157 GLY A N 1
ATOM 1193 C CA . GLY A 1 157 ? 22.389 -6.418 -24.893 1.00 53.94 157 GLY A CA 1
ATOM 1194 C C . GLY A 1 157 ? 22.662 -5.290 -25.900 1.00 53.94 157 GLY A C 1
ATOM 1195 O O . GLY A 1 157 ? 23.264 -5.518 -26.953 1.00 53.94 157 GLY A O 1
ATOM 1196 N N . GLY A 1 158 ? 22.318 -4.046 -25.548 1.00 53.69 158 GLY A N 1
ATOM 1197 C CA . GLY A 1 158 ? 22.578 -2.870 -26.390 1.00 53.69 158 GLY A CA 1
ATOM 1198 C C . GLY A 1 158 ? 24.066 -2.515 -26.521 1.00 53.69 158 GLY A C 1
ATOM 1199 O O . GLY A 1 158 ? 24.534 -2.159 -27.607 1.00 53.69 158 GLY A O 1
ATOM 1200 N N . LYS A 1 159 ? 24.846 -2.670 -25.440 1.00 52.56 159 LYS A N 1
ATOM 1201 C CA . LYS A 1 159 ? 26.296 -2.397 -25.451 1.00 52.56 159 LYS A CA 1
ATOM 1202 C C . LYS A 1 159 ? 27.080 -3.415 -26.287 1.00 52.56 159 LYS A C 1
ATOM 1204 O O . LYS A 1 159 ? 28.015 -3.022 -26.987 1.00 52.56 159 LYS A O 1
ATOM 1209 N N . ASN A 1 160 ? 26.687 -4.690 -26.273 1.00 52.03 160 ASN A N 1
ATOM 1210 C CA . ASN A 1 160 ? 27.354 -5.735 -27.060 1.00 52.03 160 ASN A CA 1
ATOM 1211 C C . ASN A 1 160 ? 27.062 -5.624 -28.567 1.00 52.03 160 ASN A C 1
ATOM 1213 O O . ASN A 1 160 ? 27.973 -5.785 -29.379 1.00 52.03 160 ASN A O 1
ATOM 1217 N N . SER A 1 161 ? 25.837 -5.253 -28.953 1.00 50.53 161 SER A N 1
ATOM 1218 C CA . SER A 1 161 ? 25.472 -5.052 -30.366 1.00 50.53 161 SER A CA 1
ATOM 1219 C C . SER A 1 161 ? 26.190 -3.844 -31.000 1.00 50.53 161 SER A C 1
ATOM 1221 O O . SER A 1 161 ? 26.689 -3.914 -32.125 1.00 50.53 161 SER A O 1
ATOM 1223 N N . SER A 1 162 ? 26.352 -2.754 -30.240 1.00 52.03 162 SER A N 1
ATOM 1224 C CA . SER A 1 162 ? 27.118 -1.565 -30.653 1.00 52.03 162 SER A CA 1
ATOM 1225 C C . SER A 1 162 ? 28.617 -1.849 -30.844 1.00 52.03 162 SER A C 1
ATOM 1227 O O . SER A 1 162 ? 29.215 -1.417 -31.833 1.00 52.03 162 SER A O 1
ATOM 1229 N N . LYS A 1 163 ? 29.227 -2.636 -29.945 1.00 53.00 163 LYS A N 1
ATOM 1230 C CA . LYS A 1 163 ? 30.633 -3.054 -30.076 1.00 53.00 163 LYS A CA 1
ATOM 1231 C C . LYS A 1 163 ? 30.879 -3.944 -31.295 1.00 53.00 163 LYS A C 1
ATOM 1233 O O . LYS A 1 163 ? 31.916 -3.787 -31.933 1.00 53.00 163 LYS A O 1
ATOM 1238 N N . ASN A 1 164 ? 29.946 -4.831 -31.644 1.00 50.94 164 ASN A N 1
ATOM 1239 C CA . ASN A 1 164 ? 30.083 -5.669 -32.838 1.00 50.94 164 ASN A CA 1
ATOM 1240 C C . ASN A 1 164 ? 29.963 -4.863 -34.135 1.00 50.94 164 ASN A C 1
ATOM 1242 O O . ASN A 1 164 ? 30.746 -5.093 -35.049 1.00 50.94 164 ASN A O 1
ATOM 1246 N N . LYS A 1 165 ? 29.077 -3.861 -34.210 1.00 52.62 165 LYS A N 1
ATOM 1247 C CA . LYS A 1 165 ? 29.002 -2.987 -35.396 1.00 52.62 165 LYS A CA 1
ATOM 1248 C C . LYS A 1 165 ? 30.277 -2.172 -35.632 1.00 52.62 165 LYS A C 1
ATOM 1250 O O . LYS A 1 165 ? 30.648 -1.972 -36.779 1.00 52.62 165 LYS A O 1
ATOM 1255 N N . LYS A 1 166 ? 30.974 -1.751 -34.570 1.00 56.00 166 LYS A N 1
ATOM 1256 C CA . LYS A 1 166 ? 32.255 -1.027 -34.681 1.00 56.00 166 LYS A CA 1
ATOM 1257 C C . LYS A 1 166 ? 33.460 -1.899 -35.049 1.00 56.00 166 LYS A C 1
ATOM 1259 O O . LYS A 1 166 ? 34.499 -1.345 -35.366 1.00 56.00 166 LYS A O 1
ATOM 1264 N N . LYS A 1 167 ? 33.357 -3.229 -34.965 1.00 54.28 167 LYS A N 1
ATOM 1265 C CA . LYS A 1 167 ? 34.440 -4.156 -35.347 1.00 54.28 167 LYS A CA 1
ATOM 1266 C C . LYS A 1 167 ? 34.363 -4.630 -36.802 1.00 54.28 167 LYS A C 1
ATOM 1268 O O . LYS A 1 167 ? 35.283 -5.298 -37.254 1.00 54.28 167 LYS A O 1
ATOM 1273 N N . VAL A 1 168 ? 33.260 -4.344 -37.493 1.00 55.81 168 VAL A N 1
ATOM 1274 C CA . VAL A 1 168 ? 32.995 -4.783 -38.878 1.00 55.81 168 VAL A CA 1
ATOM 1275 C C . VAL A 1 168 ? 33.086 -3.599 -39.864 1.00 55.81 168 VAL A C 1
ATOM 1277 O O . VAL A 1 168 ? 32.745 -3.733 -41.033 1.00 55.81 168 VAL A O 1
ATOM 1280 N N . GLN A 1 169 ? 33.558 -2.440 -39.397 1.00 48.03 169 GLN A N 1
ATOM 1281 C CA . GLN A 1 169 ? 33.985 -1.298 -40.214 1.00 48.03 169 GLN A CA 1
ATOM 1282 C C . GLN A 1 169 ? 35.491 -1.129 -40.064 1.00 48.03 169 GLN A C 1
ATOM 1284 O O . GLN A 1 169 ? 36.124 -0.761 -41.073 1.00 48.03 169 GLN A O 1
#

Secondary structure (DSSP, 8-state):
-----HHHHHHHHHHHHHHHHHHHHHHHHHHHHHHHHHHHHHHHH-BSTTS-TTT-----SHHHHHHHHHHHHHHHHHHHHHHHHHHHHHHHHHHH--HHHHHHHHHHHHHHHHHHIIIIITTT--B---HHHHHHHHHHHHHHHHHHHHHHHHHHHHHHHHHHHTT--